Protein AF-A0A8D8J3G7-F1 (afdb_monomer)

Nearest PDB structures (foldseek):
  7pnw-assembly1_O  TM=9.314E-01  e=6.877E-12  Mus musculus
  8any-assembly1_AO  TM=9.346E-01  e=1.946E-11  Homo sapiens
  6rw5-assembly1_O  TM=9.326E-01  e=5.506E-11  Homo sapiens
  8oir-assembly1_AO  TM=9.350E-01  e=1.028E-10  Homo sapiens
  8qrn-assembly1_O  TM=9.326E-01  e=1.670E-10  Homo sapiens

Radius of gyration: 31.91 Å; Cα contacts (8 Å, |Δi|>4): 119; chains: 1; bounding box: 73×106×54 Å

Secondary structure (DSSP, 8-state):
------SS-SSSS-SS--------------------------------------PPP---TTB--S---HHHHHHHHTSHHHHHHHTTS-TTTT-----SSSS--SS--S-SEETTEE--SS--HHHH-TT----TT-HHHHHTTB-TTT-PBPPHHHH------

Mean predicted aligned error: 16.51 Å

Structure (mmCIF, N/CA/C/O backbone):
data_AF-A0A8D8J3G7-F1
#
_entry.id   AF-A0A8D8J3G7-F1
#
loop_
_atom_site.group_PDB
_atom_site.id
_atom_site.type_symbol
_atom_site.label_atom_id
_atom_site.label_alt_id
_atom_site.label_comp_id
_atom_site.label_asym_id
_atom_site.label_entity_id
_atom_site.label_seq_id
_atom_site.pdbx_PDB_ins_code
_atom_site.Cartn_x
_atom_site.Cartn_y
_atom_site.Cartn_z
_atom_site.occupancy
_atom_site.B_iso_or_equiv
_atom_site.auth_seq_id
_atom_site.auth_comp_id
_atom_site.auth_asym_id
_atom_site.auth_atom_id
_atom_site.pdbx_PDB_model_num
ATOM 1 N N . MET A 1 1 ? 50.711 63.437 8.492 1.00 39.72 1 MET A N 1
ATOM 2 C CA . MET A 1 1 ? 51.822 63.241 7.542 1.00 39.72 1 MET A CA 1
ATOM 3 C C . MET A 1 1 ? 52.610 62.029 7.983 1.00 39.72 1 MET A C 1
ATOM 5 O O . MET A 1 1 ? 53.155 62.091 9.068 1.00 39.72 1 MET A O 1
ATOM 9 N N . SER A 1 2 ? 52.557 60.967 7.169 1.00 50.09 2 SER A N 1
ATOM 10 C CA . SER A 1 2 ? 53.565 59.913 6.968 1.00 50.09 2 SER A CA 1
ATOM 11 C C . SER A 1 2 ? 54.312 59.406 8.218 1.00 50.09 2 SER A C 1
ATOM 13 O O . SER A 1 2 ? 55.015 60.148 8.884 1.00 50.09 2 SER A O 1
ATOM 15 N N . LEU A 1 3 ? 54.269 58.123 8.556 1.00 44.69 3 LEU A N 1
ATOM 16 C CA . LEU A 1 3 ? 55.027 57.063 7.885 1.00 44.69 3 LEU A CA 1
ATOM 17 C C . LEU A 1 3 ? 54.682 55.739 8.597 1.00 44.69 3 LEU A C 1
ATOM 19 O O . LEU A 1 3 ? 54.295 55.761 9.759 1.00 44.69 3 LEU A O 1
ATOM 23 N N . LEU A 1 4 ? 54.935 54.607 7.934 1.00 46.50 4 LEU A N 1
ATOM 24 C CA . LEU A 1 4 ? 54.942 53.236 8.485 1.00 46.50 4 LEU A CA 1
ATOM 25 C C . LEU A 1 4 ? 53.636 52.438 8.323 1.00 46.50 4 LEU A C 1
ATOM 27 O O . LEU A 1 4 ? 53.042 51.911 9.260 1.00 46.50 4 LEU A O 1
ATOM 31 N N . ARG A 1 5 ? 53.292 52.220 7.047 1.00 53.41 5 ARG A N 1
ATOM 32 C CA . ARG A 1 5 ? 52.858 50.900 6.558 1.00 53.41 5 ARG A CA 1
ATOM 33 C C . ARG A 1 5 ? 53.890 49.847 6.991 1.00 53.41 5 ARG A C 1
ATOM 35 O O . ARG A 1 5 ? 54.872 49.650 6.284 1.00 53.41 5 ARG A O 1
ATOM 42 N N . ALA A 1 6 ? 53.710 49.224 8.149 1.00 52.12 6 ALA A N 1
ATOM 43 C CA . ALA A 1 6 ? 54.628 48.183 8.616 1.00 52.12 6 ALA A CA 1
ATOM 44 C C . ALA A 1 6 ? 53.984 47.233 9.637 1.00 52.12 6 ALA A C 1
ATOM 46 O O . ALA A 1 6 ? 54.618 46.881 10.617 1.00 52.12 6 ALA A O 1
ATOM 47 N N . LEU A 1 7 ? 52.729 46.820 9.442 1.00 52.78 7 LEU A N 1
ATOM 48 C CA . LEU A 1 7 ? 52.124 45.725 10.212 1.00 52.78 7 LEU A CA 1
ATOM 49 C C . LEU A 1 7 ? 51.125 44.994 9.314 1.00 52.78 7 LEU A C 1
ATOM 51 O O . LEU A 1 7 ? 49.954 45.355 9.251 1.00 52.78 7 LEU A O 1
ATOM 55 N N . GLY A 1 8 ? 51.592 44.015 8.543 1.00 47.53 8 GLY A N 1
ATOM 56 C CA . GLY A 1 8 ? 50.680 43.259 7.680 1.00 47.53 8 GLY A CA 1
ATOM 57 C C . GLY A 1 8 ? 51.291 42.159 6.820 1.00 47.53 8 GLY A C 1
ATOM 58 O O . GLY A 1 8 ? 50.632 41.713 5.888 1.00 47.53 8 GLY A O 1
ATOM 59 N N . SER A 1 9 ? 52.526 41.725 7.088 1.00 52.94 9 SER A N 1
ATOM 60 C CA . SER A 1 9 ? 53.206 40.686 6.296 1.00 52.94 9 SER A CA 1
ATOM 61 C C . SER A 1 9 ? 53.726 39.502 7.119 1.00 52.94 9 SER A C 1
ATOM 63 O O . SER A 1 9 ? 54.538 38.736 6.616 1.00 52.94 9 SER A O 1
ATOM 65 N N . GLU A 1 10 ? 53.235 39.297 8.345 1.00 50.38 10 GLU A N 1
ATOM 66 C CA . GLU A 1 10 ? 53.615 38.148 9.191 1.00 50.38 10 GLU A CA 1
ATOM 67 C C . GLU A 1 10 ? 52.481 37.132 9.400 1.00 50.38 10 GLU A C 1
ATOM 69 O O . GLU A 1 10 ? 52.323 36.556 10.470 1.00 50.38 10 GLU A O 1
ATOM 74 N N . LEU A 1 11 ? 51.685 36.870 8.360 1.00 50.09 11 LEU A N 1
ATOM 75 C CA . LEU A 1 11 ? 50.699 35.777 8.378 1.00 50.09 11 LEU A CA 1
ATOM 76 C C . LEU A 1 11 ? 50.826 34.793 7.200 1.00 50.09 11 LEU A C 1
ATOM 78 O O . LEU A 1 11 ? 49.955 33.953 7.005 1.00 50.09 11 LEU A O 1
ATOM 82 N N . PHE A 1 12 ? 51.935 34.831 6.448 1.00 47.38 12 PHE A N 1
ATOM 83 C CA . PHE A 1 12 ? 52.162 33.955 5.283 1.00 47.38 12 PHE A CA 1
ATOM 84 C C . PHE A 1 12 ? 53.505 33.195 5.296 1.00 47.38 12 PHE A C 1
ATOM 86 O O . PHE A 1 12 ? 54.054 32.887 4.241 1.00 47.38 12 PHE A O 1
ATOM 93 N N . ALA A 1 13 ? 54.031 32.838 6.475 1.00 44.22 13 ALA A N 1
ATOM 94 C CA . ALA A 1 13 ? 55.290 32.085 6.604 1.00 44.22 13 ALA A CA 1
ATOM 95 C C . ALA A 1 13 ? 55.210 30.846 7.524 1.00 44.22 13 ALA A C 1
ATOM 97 O O . ALA A 1 13 ? 56.209 30.448 8.110 1.00 44.22 13 ALA A O 1
ATOM 98 N N . ALA A 1 14 ? 54.044 30.196 7.623 1.00 47.66 14 ALA A N 1
ATOM 99 C CA . ALA A 1 14 ? 53.882 28.921 8.343 1.00 47.66 14 ALA A CA 1
ATOM 100 C C . ALA A 1 14 ? 53.363 27.772 7.445 1.00 47.66 14 ALA A C 1
ATOM 102 O O . ALA A 1 14 ? 52.741 26.834 7.930 1.00 47.66 14 ALA A O 1
ATOM 103 N N . TYR A 1 15 ? 53.601 27.834 6.124 1.00 50.44 15 TYR A N 1
ATOM 104 C CA . TYR A 1 15 ? 53.099 26.842 5.149 1.00 50.44 15 TYR A CA 1
ATOM 105 C C . TYR A 1 15 ? 54.164 25.867 4.594 1.00 50.44 15 TYR A C 1
ATOM 107 O O . TYR A 1 15 ? 53.898 25.075 3.695 1.00 50.44 15 TYR A O 1
ATOM 115 N N . ARG A 1 16 ? 55.392 25.850 5.114 1.00 50.34 16 ARG A N 1
ATOM 116 C CA . ARG A 1 16 ? 56.390 24.855 4.688 1.00 50.34 16 ARG A CA 1
ATOM 117 C C . ARG A 1 16 ? 57.243 24.420 5.860 1.00 50.34 16 ARG A C 1
ATOM 119 O O . ARG A 1 16 ? 58.226 25.086 6.145 1.00 50.34 16 ARG A O 1
ATOM 126 N N . GLN A 1 17 ? 56.870 23.300 6.477 1.00 46.94 17 GLN A N 1
ATOM 127 C CA . GLN A 1 17 ? 57.752 22.241 6.995 1.00 46.94 17 GLN A CA 1
ATOM 128 C C . GLN A 1 17 ? 56.925 21.282 7.865 1.00 46.94 17 GLN A C 1
ATOM 130 O O . GLN A 1 17 ? 56.231 21.724 8.772 1.00 46.94 17 GLN A O 1
ATOM 135 N N . GLY A 1 18 ? 57.006 19.974 7.589 1.00 41.25 18 GLY A N 1
ATOM 136 C CA . GLY A 1 18 ? 56.506 18.946 8.511 1.00 41.25 18 GLY A CA 1
ATOM 137 C C . GLY A 1 18 ? 55.754 17.766 7.893 1.00 41.25 18 GLY A C 1
ATOM 138 O O . GLY A 1 18 ? 54.726 17.366 8.422 1.00 41.25 18 GLY A O 1
ATOM 139 N N . LEU A 1 19 ? 56.246 17.191 6.792 1.00 52.00 19 LEU A N 1
ATOM 140 C CA . LEU A 1 19 ? 55.927 15.812 6.408 1.00 52.00 19 LEU A CA 1
ATOM 141 C C . LEU A 1 19 ? 56.888 14.878 7.160 1.00 52.00 19 LEU A C 1
ATOM 143 O O . LEU A 1 19 ? 58.015 14.696 6.709 1.00 52.00 19 LEU A O 1
ATOM 147 N N . THR A 1 20 ? 56.453 14.270 8.265 1.00 50.12 20 THR A N 1
ATOM 148 C CA . THR A 1 20 ? 56.998 12.985 8.732 1.00 50.12 20 THR A CA 1
ATOM 149 C C . THR A 1 20 ? 55.874 12.108 9.276 1.00 50.12 20 THR A C 1
ATOM 151 O O . THR A 1 20 ? 54.967 12.546 9.978 1.00 50.12 20 THR A O 1
ATOM 154 N N . SER A 1 21 ? 55.913 10.855 8.835 1.00 49.75 21 SER A N 1
ATOM 155 C CA . SER A 1 21 ? 54.912 9.816 9.031 1.00 49.75 21 SER A CA 1
ATOM 156 C C . SER A 1 21 ? 54.916 9.312 10.476 1.00 49.75 21 SER A C 1
ATOM 158 O O . SER A 1 21 ? 55.958 8.896 10.979 1.00 49.75 21 SER A O 1
ATOM 160 N N . GLY A 1 22 ? 53.754 9.321 11.130 1.00 42.72 22 GLY A N 1
ATOM 161 C CA . GLY A 1 22 ? 53.532 8.698 12.433 1.00 42.72 22 GLY A CA 1
ATOM 162 C C . GLY A 1 22 ? 52.277 7.837 12.382 1.00 42.72 22 GLY A C 1
ATOM 163 O O . GLY A 1 22 ? 51.170 8.327 12.594 1.00 42.72 22 GLY A O 1
ATOM 164 N N . THR A 1 23 ? 52.437 6.553 12.073 1.00 53.00 23 THR A N 1
ATOM 165 C CA . THR A 1 23 ? 51.352 5.567 12.094 1.00 53.00 23 THR A CA 1
ATOM 166 C C . THR A 1 23 ? 50.967 5.267 13.544 1.00 53.00 23 THR A C 1
ATOM 168 O O . THR A 1 23 ? 51.510 4.360 14.169 1.00 53.00 23 THR A O 1
ATOM 171 N N . LEU A 1 24 ? 50.026 6.024 14.108 1.00 52.47 24 LEU A N 1
ATOM 172 C CA . LEU A 1 24 ? 49.398 5.663 15.378 1.00 52.47 24 LEU A CA 1
ATOM 173 C C . LEU A 1 24 ? 48.343 4.582 15.112 1.00 52.47 24 LEU A C 1
ATOM 175 O O . LEU A 1 24 ? 47.218 4.867 14.702 1.00 52.47 24 LEU A O 1
ATOM 179 N N . HIS A 1 25 ? 48.720 3.321 15.336 1.00 46.59 25 HIS A N 1
ATOM 180 C CA . HIS A 1 25 ? 47.777 2.210 15.443 1.00 46.59 25 HIS A CA 1
ATOM 181 C C . HIS A 1 25 ? 46.840 2.470 16.629 1.00 46.59 25 HIS A C 1
ATOM 183 O O . HIS A 1 25 ? 47.196 2.264 17.787 1.00 46.59 25 HIS A O 1
ATOM 189 N N . ARG A 1 26 ? 45.621 2.930 16.341 1.00 53.94 26 ARG A N 1
ATOM 190 C CA . ARG A 1 26 ? 44.541 3.014 17.323 1.00 53.94 26 ARG A CA 1
ATOM 191 C C . ARG A 1 26 ? 43.961 1.612 17.509 1.00 53.94 26 ARG A C 1
ATOM 193 O O . ARG A 1 26 ? 43.070 1.200 16.771 1.00 53.94 26 ARG A O 1
ATOM 200 N N . SER A 1 27 ? 44.504 0.857 18.456 1.00 53.72 27 SER A N 1
ATOM 201 C CA . SER A 1 27 ? 43.933 -0.418 18.884 1.00 53.72 27 SER A CA 1
ATOM 202 C C . SER A 1 27 ? 42.656 -0.156 19.688 1.00 53.72 27 SER A C 1
ATOM 204 O O . SER A 1 27 ? 42.672 0.473 20.743 1.00 53.72 27 SER A O 1
ATOM 206 N N . PHE A 1 28 ? 41.521 -0.627 19.178 1.00 49.66 28 PHE A N 1
ATOM 207 C CA . PHE A 1 28 ? 40.292 -0.722 19.958 1.00 49.66 28 PHE A CA 1
ATOM 208 C C . PHE A 1 28 ? 40.346 -2.028 20.754 1.00 49.66 28 PHE A C 1
ATOM 210 O O . PHE A 1 28 ? 40.231 -3.111 20.183 1.00 49.66 28 PHE A O 1
ATOM 217 N N . ALA A 1 29 ? 40.556 -1.939 22.067 1.00 50.78 29 ALA A N 1
ATOM 218 C CA . ALA A 1 29 ? 40.424 -3.084 22.957 1.00 50.78 29 ALA A CA 1
ATOM 219 C C . ALA A 1 29 ? 38.930 -3.377 23.172 1.00 50.78 29 ALA A C 1
ATOM 221 O O . ALA A 1 29 ? 38.233 -2.624 23.850 1.00 50.78 29 ALA A O 1
ATOM 222 N N . VAL A 1 30 ? 38.424 -4.461 22.580 1.00 51.88 30 VAL A N 1
ATOM 223 C CA . VAL A 1 30 ? 37.115 -5.020 22.942 1.00 51.88 30 VAL A CA 1
ATOM 224 C C . VAL A 1 30 ? 37.316 -5.842 24.211 1.00 51.88 30 VAL A C 1
ATOM 226 O O . VAL A 1 30 ? 37.876 -6.935 24.171 1.00 51.88 30 VAL A O 1
ATOM 229 N N . SER A 1 31 ? 36.891 -5.297 25.351 1.00 54.19 31 SER A N 1
ATOM 230 C CA . SER A 1 31 ? 36.831 -6.043 26.607 1.00 54.19 31 SER A CA 1
ATOM 231 C C . SER A 1 31 ? 35.657 -7.021 26.543 1.00 54.19 31 SER A C 1
ATOM 233 O O . SER A 1 31 ? 34.496 -6.632 26.656 1.00 54.19 31 SER A O 1
ATOM 235 N N . SER A 1 32 ? 35.957 -8.298 26.312 1.00 50.31 32 SER A N 1
ATOM 236 C CA . SER A 1 32 ? 34.997 -9.389 26.467 1.00 50.31 32 SER A CA 1
ATOM 237 C C . SER A 1 32 ? 34.897 -9.738 27.952 1.00 50.31 32 SER A C 1
ATOM 239 O O . SER A 1 32 ? 35.586 -10.647 28.416 1.00 50.31 32 SER A O 1
ATOM 241 N N . LEU A 1 33 ? 34.030 -9.052 28.702 1.00 45.66 33 LEU A N 1
ATOM 242 C CA . LEU A 1 33 ? 33.580 -9.577 29.992 1.00 45.66 33 LEU A CA 1
ATOM 243 C C . LEU A 1 33 ? 32.740 -10.834 29.735 1.00 45.66 33 LEU A C 1
ATOM 245 O O . LEU A 1 33 ? 31.575 -10.763 29.351 1.00 45.66 33 LEU A O 1
ATOM 249 N N . ARG A 1 34 ? 33.359 -12.001 29.931 1.00 46.66 34 ARG A N 1
ATOM 250 C CA . ARG A 1 34 ? 32.648 -13.267 30.118 1.00 46.66 34 ARG A CA 1
ATOM 251 C C . ARG A 1 34 ? 32.069 -13.253 31.531 1.00 46.66 34 ARG A C 1
ATOM 253 O O . ARG A 1 34 ? 32.823 -13.296 32.496 1.00 46.66 34 ARG A O 1
ATOM 260 N N . ALA A 1 35 ? 30.748 -13.160 31.639 1.00 38.50 35 ALA A N 1
ATOM 261 C CA . ALA A 1 35 ? 30.042 -13.413 32.886 1.00 38.50 35 ALA A CA 1
ATOM 262 C C . ALA A 1 35 ? 30.097 -14.922 33.171 1.00 38.50 35 ALA A C 1
ATOM 264 O O . ALA A 1 35 ? 29.520 -15.720 32.433 1.00 38.50 35 ALA A O 1
ATOM 265 N N . SER A 1 36 ? 30.844 -15.300 34.204 1.00 38.09 36 SER A N 1
ATOM 266 C CA . SER A 1 36 ? 30.864 -16.652 34.753 1.00 38.09 36 SER A CA 1
ATOM 267 C C . SER A 1 36 ? 29.618 -16.831 35.615 1.00 38.09 36 SER A C 1
ATOM 269 O O . SER A 1 36 ? 29.515 -16.211 36.669 1.00 38.09 36 SER A O 1
ATOM 271 N N . THR A 1 37 ? 28.665 -17.648 35.173 1.00 40.09 37 THR A N 1
ATOM 272 C CA . THR A 1 37 ? 27.684 -18.248 36.078 1.00 40.09 37 THR A CA 1
ATOM 273 C C . THR A 1 37 ? 28.224 -19.600 36.521 1.00 40.09 37 THR A C 1
ATOM 275 O O . THR A 1 37 ? 28.581 -20.454 35.706 1.00 40.09 37 THR A O 1
ATOM 278 N N . GLU A 1 38 ? 28.360 -19.738 37.833 1.00 36.78 38 GLU A N 1
ATOM 279 C CA . GLU A 1 38 ? 28.820 -20.929 38.532 1.00 36.78 38 GLU A CA 1
ATOM 280 C C . GLU A 1 38 ? 27.869 -22.096 38.228 1.00 36.78 38 GLU A C 1
ATOM 282 O O . GLU A 1 38 ? 26.647 -21.965 38.297 1.00 36.78 38 GLU A O 1
ATOM 287 N N . LYS A 1 39 ? 28.443 -23.230 37.816 1.00 31.66 39 LYS A N 1
ATOM 288 C CA . LYS A 1 39 ? 27.739 -24.502 37.659 1.00 31.66 39 LYS A CA 1
ATOM 289 C C . LYS A 1 39 ? 27.931 -25.293 38.947 1.00 31.66 39 LYS A C 1
ATOM 291 O O . LYS A 1 39 ? 29.012 -25.838 39.155 1.00 31.66 39 LYS A O 1
ATOM 296 N N . GLU A 1 40 ? 26.895 -25.374 39.772 1.00 33.81 40 GLU A N 1
ATOM 297 C CA . GLU A 1 40 ? 26.768 -26.453 40.751 1.00 33.81 40 GLU A CA 1
ATOM 298 C C . GLU A 1 40 ? 26.169 -27.685 40.065 1.00 33.81 40 GLU A C 1
ATOM 300 O O . GLU A 1 40 ? 25.227 -27.592 39.273 1.00 33.81 40 GLU A O 1
ATOM 305 N N . ALA A 1 41 ? 26.797 -28.828 40.323 1.00 31.38 41 ALA A N 1
ATO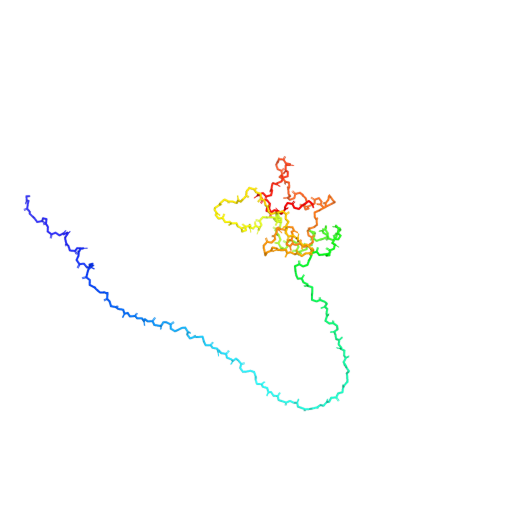M 306 C CA . ALA A 1 41 ? 26.463 -30.132 39.780 1.00 31.38 41 ALA A CA 1
ATOM 307 C C . ALA A 1 41 ? 25.455 -30.849 40.686 1.00 31.38 41 ALA A C 1
ATOM 309 O O . ALA A 1 41 ? 25.648 -30.895 41.899 1.00 31.38 41 ALA A O 1
ATOM 310 N N . VAL A 1 42 ? 24.433 -31.457 40.081 1.00 33.09 42 VAL A N 1
ATOM 311 C CA . VAL A 1 42 ? 23.654 -32.551 40.675 1.00 33.09 42 VAL A CA 1
ATOM 312 C C . VAL A 1 42 ? 23.421 -33.601 39.577 1.00 33.09 42 VAL A C 1
ATOM 314 O O . VAL A 1 42 ? 22.674 -33.361 38.630 1.00 33.09 42 VAL A O 1
ATOM 317 N N . GLU A 1 43 ? 24.134 -34.720 39.691 1.00 35.59 43 GLU A N 1
ATOM 318 C CA . GLU A 1 43 ? 23.862 -36.053 39.109 1.00 35.59 43 GLU A CA 1
ATOM 319 C C . GLU A 1 43 ? 22.873 -36.766 40.066 1.00 35.59 43 GLU A C 1
ATOM 321 O O . GLU A 1 43 ? 22.891 -36.452 41.255 1.00 35.59 43 GLU A O 1
ATOM 326 N N . GLU A 1 44 ? 21.948 -37.676 39.747 1.00 36.50 44 GLU A N 1
ATOM 327 C CA . GLU A 1 44 ? 21.592 -38.609 38.654 1.00 36.50 44 GLU A CA 1
ATOM 328 C C . GLU A 1 44 ? 20.120 -39.049 38.989 1.00 36.50 44 GLU A C 1
ATO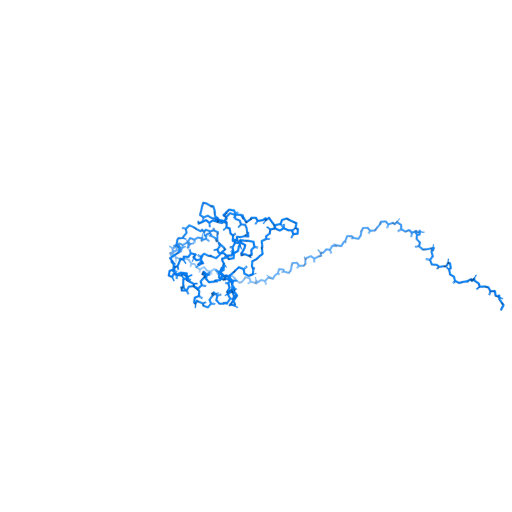M 330 O O . GLU A 1 44 ? 19.697 -38.894 40.135 1.00 36.50 44 GLU A O 1
ATOM 335 N N . ASP A 1 45 ? 19.183 -39.466 38.125 1.00 34.34 45 ASP A N 1
ATOM 336 C CA . ASP A 1 45 ? 19.157 -40.630 37.222 1.00 34.34 45 ASP A CA 1
ATOM 337 C C . ASP A 1 45 ? 17.816 -40.669 36.410 1.00 34.34 45 ASP A C 1
ATOM 339 O O . ASP A 1 45 ? 16.880 -39.923 36.725 1.00 34.34 45 ASP A O 1
ATOM 343 N N . PRO A 1 46 ? 17.682 -41.525 35.368 1.00 49.62 46 PRO A N 1
ATOM 344 C CA . PRO A 1 46 ? 16.781 -41.341 34.225 1.00 49.62 46 PRO A CA 1
ATOM 345 C C . PRO A 1 46 ? 15.566 -42.288 34.182 1.00 49.62 46 PRO A C 1
ATOM 347 O O . PRO A 1 46 ? 15.649 -43.441 34.588 1.00 49.62 46 PRO A O 1
ATOM 350 N N . ALA A 1 47 ? 14.469 -41.854 33.548 1.00 29.45 47 ALA A N 1
ATOM 351 C CA . ALA A 1 47 ? 13.544 -42.723 32.806 1.00 29.45 47 ALA A CA 1
ATOM 352 C C . ALA A 1 47 ? 12.530 -41.886 32.002 1.00 29.45 47 ALA A C 1
ATOM 354 O O . ALA A 1 47 ? 11.876 -41.029 32.578 1.00 29.45 47 ALA A O 1
ATOM 355 N N . ALA A 1 48 ? 12.439 -42.183 30.695 1.00 32.66 48 ALA A N 1
ATOM 356 C CA . ALA A 1 48 ? 11.237 -42.233 29.841 1.00 32.66 48 ALA A CA 1
ATOM 357 C C . ALA A 1 48 ? 10.215 -41.063 29.955 1.00 32.66 48 ALA A C 1
ATOM 359 O O . ALA A 1 48 ? 9.660 -40.796 31.004 1.00 32.66 48 ALA A O 1
ATOM 360 N N . GLU A 1 49 ? 9.829 -40.327 28.914 1.00 32.38 49 GLU A N 1
ATOM 361 C CA . GLU A 1 49 ? 9.458 -40.739 27.563 1.00 32.38 49 GLU A CA 1
ATOM 362 C C . GLU A 1 49 ? 9.591 -39.538 26.613 1.00 32.38 49 GLU A C 1
ATOM 364 O O . GLU A 1 49 ? 9.370 -38.382 26.979 1.00 32.38 49 GLU A O 1
ATOM 369 N N . GLY A 1 50 ? 9.990 -39.817 25.374 1.00 44.75 50 GLY A N 1
ATOM 370 C CA . GLY A 1 50 ? 10.130 -38.813 24.332 1.00 44.75 50 GLY A CA 1
ATOM 371 C C . GLY A 1 50 ? 8.779 -38.310 23.842 1.00 44.75 50 GLY A C 1
ATOM 372 O O . GLY A 1 50 ? 8.167 -38.926 22.978 1.00 44.75 50 GLY A O 1
ATOM 373 N N . GLU A 1 51 ? 8.380 -37.123 24.284 1.00 38.09 51 GLU A N 1
ATOM 374 C CA . GLU A 1 51 ? 7.499 -36.274 23.491 1.00 38.09 51 GLU A CA 1
ATOM 375 C C . GLU A 1 51 ? 8.365 -35.401 22.587 1.00 38.09 51 GLU A C 1
ATOM 377 O O . GLU A 1 51 ? 8.833 -34.318 22.950 1.00 38.09 51 GLU A O 1
ATOM 382 N N . ALA A 1 52 ? 8.582 -35.891 21.366 1.00 42.56 52 ALA A N 1
ATOM 383 C CA . ALA A 1 52 ? 8.962 -35.044 20.254 1.00 42.56 52 ALA A CA 1
ATOM 384 C C . ALA A 1 52 ? 7.839 -34.019 20.057 1.00 42.56 52 ALA A C 1
ATOM 386 O O . ALA A 1 52 ? 6.887 -34.255 19.315 1.00 42.56 52 ALA A O 1
ATOM 387 N N . LYS A 1 53 ? 7.940 -32.874 20.745 1.00 40.09 53 LYS A N 1
ATOM 388 C CA . LYS A 1 53 ? 7.189 -31.669 20.401 1.00 40.09 53 LYS A CA 1
ATOM 389 C C . LYS A 1 53 ? 7.505 -31.391 18.942 1.00 40.09 53 LYS A C 1
ATOM 391 O O . LYS A 1 53 ? 8.589 -30.906 18.620 1.00 40.09 53 LYS A O 1
ATOM 396 N N . SER A 1 54 ? 6.578 -31.771 18.068 1.00 40.09 54 SER A N 1
ATOM 397 C CA . SER A 1 54 ? 6.599 -31.447 16.654 1.00 40.09 54 SER A CA 1
ATOM 398 C C . SER A 1 54 ? 6.869 -29.955 16.555 1.00 40.09 54 SER A C 1
ATOM 400 O O . SER A 1 54 ? 6.034 -29.148 16.973 1.00 40.09 54 SER A O 1
ATOM 402 N N . ALA A 1 55 ? 8.068 -29.599 16.095 1.00 48.12 55 ALA A N 1
ATOM 403 C CA . ALA A 1 55 ? 8.423 -28.220 15.842 1.00 48.12 55 ALA A CA 1
ATOM 404 C C . ALA A 1 55 ? 7.326 -27.651 14.944 1.00 48.12 55 ALA A C 1
ATOM 406 O O . ALA A 1 55 ? 7.106 -28.162 13.842 1.00 48.12 55 ALA A O 1
ATOM 407 N N . ALA A 1 56 ? 6.589 -26.657 15.448 1.00 56.28 56 ALA A N 1
ATOM 408 C CA . ALA A 1 56 ? 5.654 -25.910 14.626 1.00 56.28 56 ALA A CA 1
ATOM 409 C C . ALA A 1 56 ? 6.396 -25.520 13.336 1.00 56.28 56 ALA A C 1
ATOM 411 O O . ALA A 1 56 ? 7.568 -25.130 13.427 1.00 56.28 56 ALA A O 1
ATOM 412 N N . PRO A 1 57 ? 5.789 -25.697 12.149 1.00 60.66 57 PRO A N 1
ATOM 413 C CA . PRO A 1 57 ? 6.462 -25.376 10.903 1.00 60.66 57 PRO A CA 1
ATOM 414 C C . PRO A 1 57 ? 7.018 -23.955 10.998 1.00 60.66 57 PRO A C 1
ATOM 416 O O . PRO A 1 57 ? 6.311 -23.023 11.378 1.00 60.66 57 PRO A O 1
ATOM 419 N N . VAL A 1 58 ? 8.320 -23.815 10.740 1.00 62.75 58 VAL A N 1
ATOM 420 C CA . VAL A 1 58 ? 8.985 -22.513 10.730 1.00 62.75 58 VAL A CA 1
ATOM 421 C C . VAL A 1 58 ? 8.398 -21.744 9.556 1.00 62.75 58 VAL A C 1
ATOM 423 O O . VAL A 1 58 ? 8.751 -21.986 8.403 1.00 62.75 58 VAL A O 1
ATOM 426 N N . ASP A 1 59 ? 7.445 -20.868 9.850 1.00 76.75 59 ASP A N 1
ATOM 427 C CA . ASP A 1 59 ? 6.789 -20.048 8.846 1.00 76.75 59 ASP A CA 1
ATOM 428 C C . ASP A 1 59 ? 7.810 -19.083 8.240 1.00 76.75 59 ASP A C 1
ATOM 430 O O . ASP A 1 59 ? 8.300 -18.160 8.894 1.00 76.75 59 ASP A O 1
ATOM 434 N N . ASP A 1 60 ? 8.148 -19.309 6.970 1.00 86.94 60 ASP A N 1
ATOM 435 C CA . ASP A 1 60 ? 8.993 -18.411 6.189 1.00 86.94 60 ASP A CA 1
ATOM 436 C C . ASP A 1 60 ? 8.379 -16.993 6.226 1.00 86.94 60 ASP A C 1
ATOM 438 O O . ASP A 1 60 ? 7.322 -16.772 5.630 1.00 86.94 60 ASP A O 1
ATOM 442 N N . PRO A 1 61 ? 9.046 -15.968 6.795 1.00 87.62 61 PRO A N 1
ATOM 443 C CA . PRO A 1 61 ? 8.453 -14.630 6.946 1.00 87.62 61 PRO A CA 1
ATOM 444 C C . PRO A 1 61 ? 8.212 -13.913 5.605 1.00 87.62 61 PRO A C 1
ATOM 446 O O . PRO A 1 61 ? 7.627 -12.834 5.544 1.00 87.62 61 PRO A O 1
ATOM 449 N N . LYS A 1 62 ? 8.722 -14.480 4.506 1.00 90.50 62 LYS A N 1
ATOM 450 C CA . LYS A 1 62 ? 8.573 -13.968 3.138 1.00 90.50 62 LYS A CA 1
ATOM 451 C C . LYS A 1 62 ? 7.513 -14.711 2.335 1.00 90.50 62 LYS A C 1
ATOM 453 O O . LYS A 1 62 ? 7.340 -14.389 1.154 1.00 90.50 62 LYS A O 1
ATOM 458 N N . ASP A 1 63 ? 6.871 -15.712 2.923 1.00 92.50 63 ASP A N 1
ATOM 459 C CA . ASP A 1 63 ? 5.853 -16.494 2.250 1.00 92.50 63 ASP A CA 1
ATOM 460 C C . ASP A 1 63 ? 4.559 -15.686 2.083 1.00 92.50 63 ASP A C 1
ATOM 462 O O . ASP A 1 63 ? 4.119 -14.940 2.956 1.00 92.50 63 ASP A O 1
ATOM 466 N N . ARG A 1 64 ? 3.988 -15.765 0.888 1.00 92.25 64 ARG A N 1
ATOM 467 C CA . ARG A 1 64 ? 2.778 -15.064 0.439 1.00 92.25 64 ARG A CA 1
ATOM 468 C C . ARG A 1 64 ? 1.885 -16.018 -0.363 1.00 92.25 64 ARG A C 1
ATOM 470 O O . ARG A 1 64 ? 1.118 -15.574 -1.213 1.00 92.25 64 ARG A O 1
ATOM 477 N N . THR A 1 65 ? 2.031 -17.326 -0.143 1.00 91.81 65 THR A N 1
ATOM 478 C CA . THR A 1 65 ? 1.177 -18.371 -0.728 1.00 91.81 65 THR A CA 1
ATOM 479 C C . THR A 1 65 ? -0.173 -18.496 -0.020 1.00 91.81 65 THR A C 1
ATOM 481 O O . THR A 1 65 ? -1.146 -18.923 -0.638 1.00 91.81 65 THR A O 1
ATOM 484 N N . ARG A 1 66 ? -0.253 -18.087 1.252 1.00 90.69 66 ARG A N 1
ATOM 485 C CA . ARG A 1 66 ? -1.479 -18.109 2.058 1.00 90.69 66 ARG A CA 1
ATOM 486 C C . ARG A 1 66 ? -2.500 -17.116 1.514 1.00 90.69 66 ARG A C 1
ATOM 488 O O . ARG A 1 66 ? -2.215 -15.925 1.390 1.00 90.69 66 ARG A O 1
ATOM 495 N N . VAL A 1 67 ? -3.696 -17.611 1.215 1.00 91.31 67 VAL A N 1
ATOM 496 C CA . VAL A 1 67 ? -4.825 -16.772 0.810 1.00 91.31 67 VAL A CA 1
ATOM 497 C C . VAL A 1 67 ? -5.549 -16.319 2.071 1.00 91.31 67 VAL A C 1
ATOM 499 O O . VAL A 1 67 ? -6.138 -17.133 2.778 1.00 91.31 67 VAL A O 1
ATOM 502 N N . ILE A 1 68 ? -5.477 -15.023 2.363 1.00 93.88 68 ILE A N 1
ATOM 503 C CA . ILE A 1 68 ? -6.155 -14.418 3.511 1.00 93.88 68 ILE A CA 1
ATOM 504 C C . ILE A 1 68 ? -7.547 -13.968 3.057 1.00 93.88 68 ILE A C 1
ATOM 506 O O . ILE A 1 68 ? -7.647 -13.245 2.062 1.00 93.88 68 ILE A O 1
ATOM 510 N N . PRO A 1 69 ? -8.624 -14.383 3.746 1.00 96.31 69 PRO A N 1
ATOM 511 C CA . PRO A 1 69 ? -9.968 -13.965 3.383 1.00 96.31 69 PRO A CA 1
ATOM 512 C C . PRO A 1 69 ? -10.175 -12.480 3.694 1.00 96.31 69 PRO A C 1
ATOM 514 O O . PRO A 1 69 ? -9.601 -11.923 4.634 1.00 96.31 69 PRO A O 1
ATOM 517 N N . VAL A 1 70 ? -11.044 -11.844 2.913 1.00 95.69 70 VAL A N 1
ATOM 518 C CA . VAL A 1 70 ? -11.310 -10.400 2.993 1.00 95.69 70 VAL A CA 1
ATOM 519 C C . VAL A 1 70 ? -11.853 -10.000 4.364 1.00 95.69 70 VAL A C 1
ATOM 521 O O . VAL A 1 70 ? -11.457 -8.974 4.910 1.00 95.69 70 VAL A O 1
ATOM 524 N N . GLU A 1 71 ? -12.688 -10.844 4.971 1.00 96.88 71 GLU A N 1
ATOM 525 C CA . GLU A 1 71 ? -13.220 -10.616 6.317 1.00 96.88 71 GLU A CA 1
ATOM 526 C C . GLU A 1 71 ? -12.117 -10.450 7.365 1.00 96.88 71 GLU A C 1
ATOM 528 O O . GLU A 1 71 ? -12.209 -9.580 8.228 1.00 96.88 71 GLU A O 1
ATOM 533 N N . THR A 1 72 ? -11.049 -11.247 7.276 1.00 97.25 72 THR A N 1
ATOM 534 C CA . THR A 1 72 ? -9.903 -11.132 8.185 1.00 97.25 72 THR A CA 1
ATOM 535 C C . THR A 1 72 ? -9.180 -9.808 7.980 1.00 97.25 72 THR A C 1
ATOM 537 O O . THR A 1 72 ? -8.781 -9.183 8.956 1.00 97.25 72 THR A O 1
ATOM 540 N N . SER A 1 73 ? -9.064 -9.341 6.734 1.00 96.75 73 SER A N 1
ATOM 541 C CA . SER A 1 73 ? -8.487 -8.027 6.434 1.00 96.75 73 SER A CA 1
ATOM 542 C C . SER A 1 73 ? -9.309 -6.890 7.046 1.00 96.75 73 SER A C 1
ATOM 544 O O . SER A 1 73 ? -8.749 -5.985 7.658 1.00 96.75 73 SER A O 1
ATOM 546 N N . ILE A 1 74 ? -10.639 -6.963 6.950 1.00 97.69 74 ILE A N 1
ATOM 547 C CA . ILE A 1 74 ? -11.540 -5.970 7.552 1.00 97.69 74 ILE A CA 1
ATOM 548 C C . ILE A 1 74 ? -11.407 -5.981 9.082 1.00 97.69 74 ILE A C 1
ATOM 550 O O . ILE A 1 74 ? -11.231 -4.931 9.695 1.00 97.69 74 ILE A O 1
ATOM 554 N N . ARG A 1 75 ? -11.405 -7.166 9.709 1.00 98.06 75 ARG A N 1
ATOM 555 C CA . ARG A 1 75 ? -11.183 -7.298 11.162 1.00 98.06 75 ARG A CA 1
ATOM 556 C C . ARG A 1 75 ? -9.810 -6.770 11.582 1.00 98.06 75 ARG A C 1
ATOM 558 O O . ARG A 1 75 ? -9.690 -6.178 12.649 1.00 98.06 75 ARG A O 1
ATOM 565 N N . TYR A 1 76 ? -8.789 -6.958 10.747 1.00 97.81 76 TYR A N 1
ATOM 566 C CA . TYR A 1 76 ? -7.447 -6.448 11.002 1.00 97.81 76 TYR A CA 1
ATOM 567 C C . TYR A 1 76 ? -7.407 -4.917 11.017 1.00 97.81 76 TYR A C 1
ATOM 569 O O . TYR A 1 76 ? -6.808 -4.354 11.927 1.00 97.81 76 TYR A O 1
ATOM 577 N N . LEU A 1 77 ? -8.091 -4.231 10.097 1.00 97.00 77 LEU A N 1
ATOM 578 C CA . LEU A 1 77 ? -8.159 -2.761 10.112 1.00 97.00 77 LEU A CA 1
ATOM 579 C C . LEU A 1 77 ? -8.804 -2.205 11.386 1.00 97.00 77 LEU A C 1
ATOM 581 O O . LEU A 1 77 ? -8.372 -1.169 11.883 1.00 97.00 77 LEU A O 1
ATOM 585 N N . ALA A 1 78 ? -9.794 -2.913 11.932 1.00 96.88 78 ALA A N 1
ATOM 586 C CA . ALA A 1 78 ? -10.443 -2.560 13.193 1.00 96.88 78 ALA A CA 1
ATOM 587 C C . ALA A 1 78 ? -9.620 -2.944 14.441 1.00 96.88 78 ALA A C 1
ATOM 58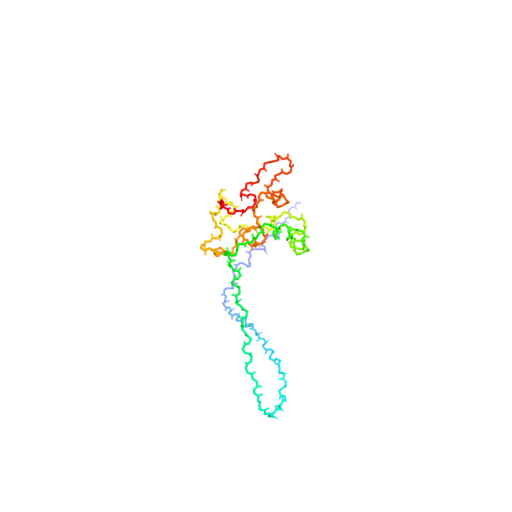9 O O . ALA A 1 78 ? -10.003 -2.608 15.560 1.00 96.88 78 ALA A O 1
ATOM 590 N N . SER A 1 79 ? -8.515 -3.675 14.276 1.00 97.75 79 SER A N 1
ATOM 591 C CA . SER A 1 79 ? -7.718 -4.186 15.392 1.00 97.75 79 SER A CA 1
ATOM 592 C C . SER A 1 79 ? -6.774 -3.137 15.983 1.00 97.75 79 SER A C 1
ATOM 594 O O . SER A 1 79 ? -6.280 -2.236 15.299 1.00 97.75 79 SER A O 1
ATOM 596 N N . GLU A 1 80 ? -6.425 -3.316 17.259 1.00 97.88 80 GLU A N 1
ATOM 597 C CA . GLU A 1 80 ? -5.427 -2.482 17.938 1.00 97.88 80 GLU A CA 1
ATOM 598 C C . GLU A 1 80 ? -4.041 -2.584 17.290 1.00 97.88 80 GLU A C 1
ATOM 600 O O . GLU A 1 80 ? -3.312 -1.596 17.229 1.00 97.88 80 GLU A O 1
ATOM 605 N N . ALA A 1 81 ? -3.688 -3.753 16.745 1.00 97.12 81 ALA A N 1
ATOM 606 C CA . ALA A 1 81 ? -2.405 -3.972 16.082 1.00 97.12 81 ALA A CA 1
ATOM 607 C C . ALA A 1 81 ? -2.232 -3.065 14.851 1.00 97.12 81 ALA A C 1
ATOM 609 O O . ALA A 1 81 ? -1.161 -2.483 14.646 1.00 97.12 81 ALA A O 1
ATOM 610 N N . TYR A 1 82 ? -3.291 -2.902 14.052 1.00 97.69 82 TYR A N 1
ATOM 611 C CA . TYR A 1 82 ? -3.287 -1.976 12.920 1.00 97.69 82 TYR A CA 1
ATOM 612 C C . TYR A 1 82 ? -3.138 -0.529 13.401 1.00 97.69 82 TYR A C 1
ATOM 614 O O . TYR A 1 82 ? -2.277 0.206 12.909 1.00 97.69 82 TYR A O 1
ATOM 622 N N . GLN A 1 83 ? -3.907 -0.141 14.421 1.00 97.19 83 GLN A N 1
ATOM 623 C CA . GLN A 1 83 ? -3.867 1.213 14.966 1.00 97.19 83 GLN A CA 1
ATOM 624 C C . GLN A 1 83 ? -2.495 1.570 15.554 1.00 97.19 83 GLN A C 1
ATOM 626 O O . GLN A 1 83 ? -2.000 2.672 15.329 1.00 97.19 83 GLN A O 1
ATOM 631 N N . GLN A 1 84 ? -1.840 0.642 16.251 1.00 97.38 84 GLN A N 1
ATOM 632 C CA . GLN A 1 84 ? -0.487 0.837 16.778 1.00 97.38 84 GLN A CA 1
ATOM 633 C C . GLN A 1 84 ? 0.558 0.970 15.660 1.00 97.38 84 GLN A C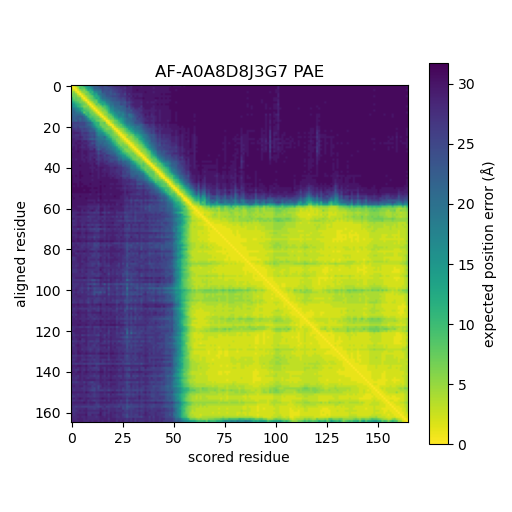 1
ATOM 635 O O . GLN A 1 84 ? 1.483 1.778 15.764 1.00 97.38 84 GLN A O 1
ATOM 640 N N . THR A 1 85 ? 0.400 0.203 14.576 1.00 96.38 85 THR A N 1
ATOM 641 C CA . THR A 1 85 ? 1.353 0.168 13.455 1.00 96.38 85 THR A CA 1
ATOM 642 C C . THR A 1 85 ? 1.269 1.417 12.578 1.00 96.38 85 THR A C 1
ATOM 644 O O . THR A 1 85 ? 2.299 1.970 12.191 1.00 96.38 85 THR A O 1
ATOM 647 N N . TYR A 1 86 ? 0.052 1.853 12.242 1.00 96.81 86 TYR A N 1
ATOM 648 C CA . TYR A 1 86 ? -0.179 2.928 11.271 1.00 96.81 86 TYR A CA 1
ATOM 649 C C . TYR A 1 86 ? -0.612 4.253 11.906 1.00 96.81 86 TYR A C 1
ATOM 651 O O . TYR A 1 86 ? -0.505 5.286 11.256 1.00 96.81 86 TYR A O 1
ATOM 659 N N . GLN A 1 87 ? -1.047 4.259 13.170 1.00 96.25 87 GLN A N 1
ATOM 660 C CA . GLN A 1 87 ? -1.298 5.474 13.962 1.00 96.25 87 GLN A CA 1
ATOM 661 C C . GLN A 1 87 ? -2.296 6.445 13.306 1.00 96.25 87 GLN A C 1
ATOM 663 O O . GLN A 1 87 ? -2.147 7.663 13.376 1.00 96.25 87 GLN A O 1
ATOM 668 N N . GLY A 1 88 ? -3.317 5.905 12.633 1.00 94.38 88 GLY A N 1
ATOM 669 C CA . GLY A 1 88 ? -4.318 6.689 11.901 1.00 94.38 88 GLY A CA 1
ATOM 670 C C . GLY A 1 88 ? -3.827 7.296 10.579 1.00 94.38 88 GLY A C 1
ATOM 671 O O . GLY A 1 88 ? -4.590 7.978 9.895 1.00 94.38 88 GLY A O 1
ATOM 672 N N . GLU A 1 89 ? -2.580 7.050 10.183 1.00 96.69 89 GLU A N 1
ATOM 673 C CA . GLU A 1 89 ? -2.040 7.477 8.897 1.00 96.69 89 GLU A CA 1
ATOM 674 C C . GLU A 1 89 ? -2.334 6.454 7.787 1.00 96.69 89 GLU A C 1
ATOM 676 O O . GLU A 1 89 ? -2.491 5.261 8.061 1.00 96.69 89 GLU A O 1
ATOM 681 N N . PRO A 1 90 ? -2.392 6.874 6.506 1.00 96.69 90 PRO A N 1
ATOM 682 C CA . PRO A 1 90 ? -2.581 5.925 5.420 1.00 96.69 90 PRO A CA 1
ATOM 683 C C . PRO A 1 90 ? -1.369 4.997 5.302 1.00 96.69 90 PRO A C 1
ATOM 685 O O . PRO A 1 90 ? -0.218 5.427 5.420 1.00 96.69 90 PRO A O 1
ATOM 688 N N . VAL A 1 91 ? -1.629 3.731 4.975 1.00 97.31 91 VAL A N 1
ATOM 689 C CA . VAL A 1 91 ? -0.649 2.627 4.972 1.00 97.31 91 VAL A CA 1
ATOM 690 C C . VAL A 1 91 ? 0.653 2.957 4.226 1.00 97.31 91 VAL A C 1
ATOM 692 O O . VAL A 1 91 ? 1.741 2.509 4.595 1.00 97.31 91 VAL A O 1
ATOM 695 N N . TRP A 1 92 ? 0.563 3.737 3.149 1.00 96.25 92 TRP A N 1
ATOM 696 C CA . TRP A 1 92 ? 1.691 4.063 2.279 1.00 96.25 92 TRP A CA 1
ATOM 697 C C . TRP A 1 92 ? 2.539 5.257 2.743 1.00 96.25 92 TRP A C 1
ATOM 699 O O . TRP A 1 92 ? 3.605 5.476 2.171 1.00 96.25 92 TRP A O 1
ATOM 709 N N . LYS A 1 93 ? 2.128 6.014 3.770 1.00 96.50 93 LYS A N 1
ATOM 710 C CA . LYS A 1 93 ? 2.810 7.254 4.187 1.00 96.50 93 LYS A CA 1
ATOM 711 C C . LYS A 1 93 ? 4.226 7.019 4.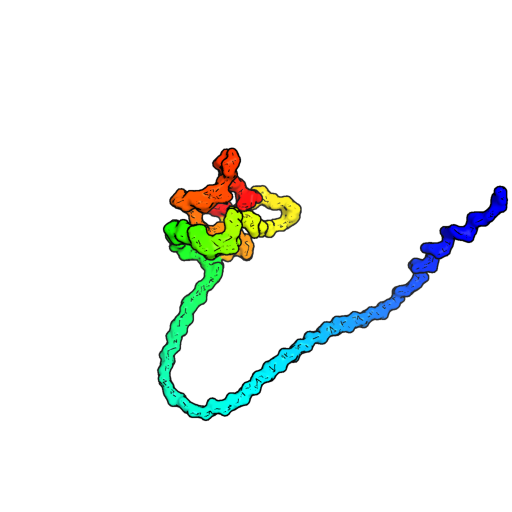708 1.00 96.50 93 LYS A C 1
ATOM 713 O O . LYS A 1 93 ? 5.159 7.700 4.292 1.00 96.50 93 LYS A O 1
ATOM 718 N N . ASN A 1 94 ? 4.402 5.992 5.536 1.00 94.81 94 ASN A N 1
ATOM 719 C CA . ASN A 1 94 ? 5.695 5.651 6.142 1.00 94.81 94 ASN A CA 1
ATOM 720 C C . ASN A 1 94 ? 6.589 4.794 5.232 1.00 94.81 94 ASN A C 1
ATOM 722 O O . ASN A 1 94 ? 7.602 4.243 5.664 1.00 94.81 94 ASN A O 1
ATOM 726 N N . TYR A 1 95 ? 6.230 4.661 3.955 1.00 96.25 95 TYR A N 1
ATOM 727 C CA . TYR A 1 95 ? 6.994 3.885 2.996 1.00 96.25 95 TYR A CA 1
ATOM 728 C C . TYR A 1 95 ? 7.883 4.759 2.122 1.00 96.25 95 TYR A C 1
ATOM 730 O O . TYR A 1 95 ? 7.425 5.659 1.423 1.00 96.25 95 TYR A O 1
ATOM 738 N N . ARG A 1 96 ? 9.172 4.410 2.070 1.00 95.62 96 ARG A N 1
ATOM 739 C CA . ARG A 1 96 ? 10.136 5.021 1.154 1.00 95.62 96 ARG A CA 1
ATOM 740 C C . ARG A 1 96 ? 10.783 3.966 0.272 1.00 95.62 96 ARG A C 1
ATOM 742 O O . ARG A 1 96 ? 11.346 2.978 0.745 1.00 95.62 96 ARG A O 1
ATOM 749 N N . ARG A 1 97 ? 10.734 4.195 -1.042 1.00 95.19 97 ARG A N 1
ATOM 750 C CA . ARG A 1 97 ? 11.326 3.296 -2.034 1.00 95.19 97 ARG A CA 1
ATOM 751 C C . ARG A 1 97 ? 12.792 3.633 -2.297 1.00 95.19 97 ARG A C 1
ATOM 753 O O . ARG A 1 97 ? 13.138 4.757 -2.660 1.00 95.19 97 ARG A O 1
ATOM 760 N N . ASN A 1 98 ? 13.625 2.599 -2.262 1.00 95.25 98 ASN A N 1
ATOM 761 C CA . ASN A 1 98 ? 15.025 2.691 -2.666 1.00 95.25 98 ASN A CA 1
ATOM 762 C C . ASN A 1 98 ? 15.120 2.799 -4.195 1.00 95.25 98 ASN A C 1
ATOM 764 O O . ASN A 1 98 ? 14.563 1.972 -4.925 1.00 95.25 98 ASN A O 1
ATOM 768 N N . HIS A 1 99 ? 15.805 3.833 -4.673 1.00 95.06 99 HIS A N 1
ATOM 769 C CA . HIS A 1 99 ? 16.057 4.107 -6.085 1.00 95.06 99 HIS A CA 1
ATOM 770 C C . HIS A 1 99 ? 17.375 4.877 -6.224 1.00 95.06 99 HIS A C 1
ATOM 772 O O . HIS A 1 99 ? 17.866 5.448 -5.253 1.00 95.06 99 HIS A O 1
ATOM 778 N N . LYS A 1 100 ? 17.972 4.848 -7.418 1.00 96.38 100 LYS A N 1
ATOM 779 C CA . LYS A 1 100 ? 19.237 5.534 -7.695 1.00 96.38 100 LYS A CA 1
ATOM 780 C C . LYS A 1 100 ? 18.971 6.986 -8.094 1.00 96.38 100 LYS A C 1
ATOM 782 O O . LYS A 1 100 ? 18.141 7.225 -8.966 1.00 96.38 100 LYS A O 1
ATOM 787 N N . GLY A 1 101 ? 19.751 7.909 -7.536 1.00 96.12 101 GLY A N 1
ATOM 788 C CA . GLY A 1 101 ? 19.691 9.333 -7.865 1.00 96.12 101 GLY A CA 1
ATOM 789 C C . GLY A 1 101 ? 18.598 10.087 -7.109 1.00 96.12 101 GLY A C 1
ATOM 790 O O . GLY A 1 101 ? 17.941 9.535 -6.231 1.00 96.12 101 GLY A O 1
ATOM 791 N N . LEU A 1 102 ? 18.441 11.368 -7.449 1.00 95.56 102 LEU A N 1
ATOM 792 C CA . LEU A 1 102 ? 17.483 12.266 -6.799 1.00 95.56 102 LEU A CA 1
ATOM 793 C C . LEU A 1 102 ? 16.035 12.010 -7.241 1.00 95.56 102 LEU A C 1
ATOM 795 O O . LEU A 1 102 ? 15.106 12.186 -6.458 1.00 95.56 102 LEU A O 1
ATOM 799 N N . TYR A 1 103 ? 15.850 11.602 -8.499 1.00 95.00 103 TYR A N 1
ATOM 800 C CA . TYR A 1 103 ? 14.533 11.437 -9.100 1.00 95.00 103 TYR A CA 1
ATOM 801 C C . TYR A 1 103 ? 14.154 9.957 -9.213 1.00 95.00 103 TYR A C 1
ATOM 803 O O . TYR A 1 103 ? 14.908 9.173 -9.803 1.00 95.00 103 TYR A O 1
ATOM 811 N N . PRO A 1 104 ? 12.975 9.549 -8.711 1.00 95.00 104 PRO A N 1
ATOM 812 C CA . PRO A 1 104 ? 12.502 8.185 -8.865 1.00 95.00 104 PRO A CA 1
ATOM 813 C C . PRO A 1 104 ? 12.169 7.861 -10.322 1.00 95.00 104 PRO A C 1
ATOM 815 O O . PRO A 1 104 ? 11.721 8.730 -11.074 1.00 95.00 104 PRO A O 1
ATOM 818 N N . PRO A 1 105 ? 12.322 6.587 -10.736 1.00 94.81 105 PRO A N 1
ATOM 819 C CA . PRO A 1 105 ? 11.786 6.135 -12.009 1.00 94.81 105 PRO A CA 1
ATOM 820 C C . PRO A 1 105 ? 10.291 6.453 -12.089 1.00 94.81 105 PRO A C 1
ATOM 822 O O . PRO A 1 105 ? 9.564 6.221 -11.120 1.00 94.81 105 PRO A O 1
ATOM 825 N N . LYS A 1 106 ? 9.826 6.912 -13.259 1.00 92.50 106 LYS A N 1
ATOM 826 C CA . LYS A 1 106 ? 8.412 7.270 -13.492 1.00 92.50 106 LYS A CA 1
ATOM 827 C C . LYS A 1 106 ? 7.447 6.152 -13.088 1.00 92.50 106 LYS A C 1
A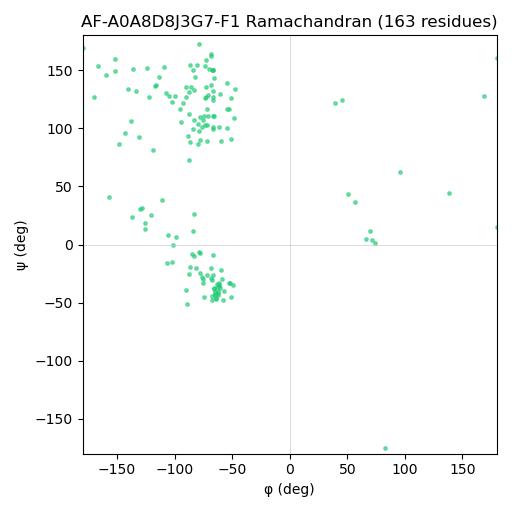TOM 829 O O . LYS A 1 106 ? 6.341 6.412 -12.633 1.00 92.50 106 LYS A O 1
ATOM 834 N N . GLN A 1 107 ? 7.883 4.907 -13.254 1.00 93.62 107 GLN A N 1
ATOM 835 C CA . GLN A 1 107 ? 7.106 3.710 -12.982 1.00 93.62 107 GLN A CA 1
ATOM 836 C C . GLN A 1 107 ? 7.680 2.894 -11.815 1.00 93.62 107 GLN A C 1
ATOM 838 O O . GLN A 1 107 ? 8.896 2.775 -11.609 1.00 93.62 107 GLN A O 1
ATOM 843 N N . THR A 1 108 ? 6.784 2.290 -11.033 1.00 95.31 108 THR A N 1
ATOM 844 C CA . THR A 1 108 ? 7.155 1.343 -9.977 1.00 95.31 108 THR A CA 1
ATOM 845 C C . THR A 1 108 ? 7.468 -0.042 -10.530 1.00 95.31 108 THR A C 1
ATOM 847 O O . THR A 1 108 ? 7.341 -0.304 -11.721 1.00 95.31 108 THR A O 1
ATOM 850 N N . ARG A 1 109 ? 7.967 -0.943 -9.684 1.00 94.69 109 ARG A N 1
ATOM 851 C CA . ARG A 1 109 ? 8.264 -2.320 -10.101 1.00 94.69 109 ARG A CA 1
ATOM 852 C C . ARG A 1 109 ? 6.971 -3.069 -10.455 1.00 94.69 109 ARG A C 1
ATOM 854 O O . ARG A 1 109 ? 5.944 -2.824 -9.828 1.00 94.69 109 ARG A O 1
ATOM 861 N N . LYS A 1 110 ? 7.042 -4.029 -11.386 1.00 95.00 110 LYS A N 1
ATOM 862 C CA . LYS A 1 110 ? 5.874 -4.821 -11.822 1.00 95.00 110 LYS A CA 1
ATOM 863 C C . LYS A 1 110 ? 5.199 -5.578 -10.672 1.00 95.00 110 LYS A C 1
ATOM 865 O O . LYS A 1 110 ? 3.995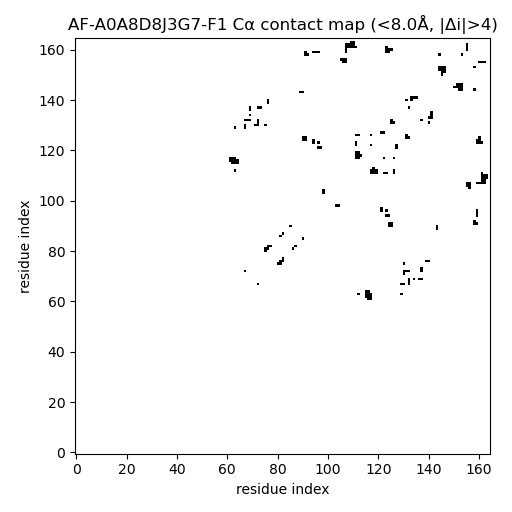 -5.507 -10.524 1.00 95.00 110 LYS A O 1
ATOM 870 N N . THR A 1 111 ? 5.970 -6.271 -9.834 1.00 96.00 111 THR A N 1
ATOM 871 C CA . THR A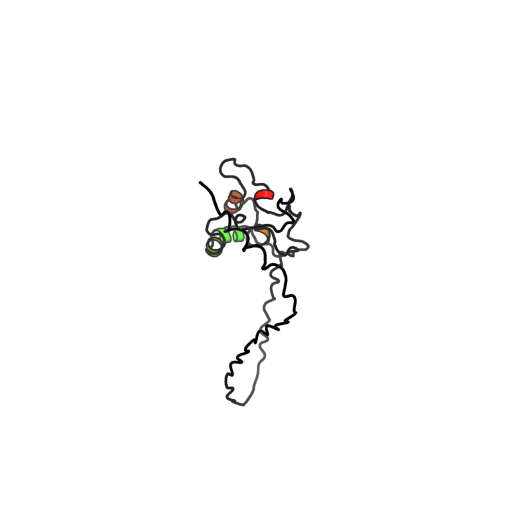 1 111 ? 5.447 -7.012 -8.673 1.00 96.00 111 THR A CA 1
ATOM 872 C C . THR A 1 111 ? 6.499 -7.100 -7.566 1.00 96.00 111 THR A C 1
ATOM 874 O O . THR A 1 111 ? 7.701 -7.117 -7.853 1.00 96.00 111 THR A O 1
ATOM 877 N N . CYS A 1 112 ? 6.049 -7.139 -6.309 1.00 95.56 112 CYS A N 1
ATOM 878 C CA . CYS A 1 112 ? 6.866 -7.470 -5.136 1.00 95.56 112 CYS A CA 1
ATOM 879 C C . CYS A 1 112 ? 6.917 -8.979 -4.844 1.00 95.56 112 CYS A C 1
ATOM 881 O O . CYS A 1 112 ? 7.890 -9.447 -4.251 1.00 95.56 112 CYS A O 1
ATOM 883 N N . VAL A 1 113 ? 5.896 -9.727 -5.272 1.00 94.88 113 VAL A N 1
ATOM 884 C CA . VAL A 1 113 ? 5.740 -11.168 -5.025 1.00 94.88 113 VAL A CA 1
ATOM 885 C C . VAL A 1 113 ? 6.009 -11.934 -6.320 1.00 94.88 113 VAL A C 1
ATOM 887 O O . VAL A 1 113 ? 5.447 -11.605 -7.370 1.00 94.88 113 VAL A O 1
ATOM 890 N N . ARG A 1 114 ? 6.861 -12.960 -6.261 1.00 94.56 114 ARG A N 1
ATOM 891 C CA . ARG A 1 114 ? 7.141 -13.885 -7.369 1.00 94.56 114 ARG A CA 1
ATOM 892 C C . ARG A 1 114 ? 7.106 -15.314 -6.840 1.00 94.56 114 ARG A C 1
ATOM 894 O O . ARG A 1 114 ? 7.733 -15.587 -5.824 1.00 94.56 114 ARG A O 1
ATOM 901 N N . LYS A 1 115 ? 6.401 -16.217 -7.532 1.00 92.69 115 LYS A N 1
ATOM 902 C CA . LYS A 1 115 ? 6.241 -17.628 -7.120 1.00 92.69 115 LYS A CA 1
ATOM 903 C C . LYS A 1 115 ? 5.787 -17.772 -5.653 1.00 92.69 115 LYS A C 1
ATOM 905 O O . LYS A 1 115 ? 6.360 -18.547 -4.901 1.00 92.69 115 LYS A O 1
ATOM 910 N N . GLY A 1 116 ? 4.827 -16.945 -5.233 1.00 91.56 116 GLY A N 1
ATOM 911 C CA . GLY A 1 116 ? 4.298 -16.970 -3.866 1.00 91.56 116 GLY A CA 1
ATOM 912 C C . GLY A 1 116 ? 5.238 -16.445 -2.778 1.00 91.56 116 GLY A C 1
ATOM 913 O O . GLY A 1 116 ? 4.857 -16.477 -1.623 1.00 91.56 116 GLY A O 1
ATOM 914 N N . LYS A 1 117 ? 6.431 -15.923 -3.099 1.00 94.19 117 LYS A N 1
ATOM 915 C CA . LYS A 1 117 ? 7.370 -15.376 -2.104 1.00 94.19 117 LYS A CA 1
ATOM 916 C C . LYS A 1 117 ? 7.753 -13.930 -2.412 1.00 94.19 117 LYS A C 1
ATOM 918 O O . LYS A 1 117 ? 7.760 -13.498 -3.571 1.00 94.19 117 LYS A O 1
ATOM 923 N N . LEU A 1 118 ? 8.091 -13.158 -1.379 1.00 95.06 118 LEU A N 1
ATOM 924 C CA . LEU A 1 118 ? 8.618 -11.802 -1.544 1.00 95.06 118 LEU A CA 1
ATOM 925 C C . LEU A 1 118 ? 9.998 -11.847 -2.204 1.00 95.06 118 LEU A C 1
ATOM 927 O O . LEU A 1 118 ? 10.988 -12.251 -1.597 1.00 95.06 118 LEU A O 1
ATOM 931 N N . SER A 1 119 ? 10.081 -11.377 -3.450 1.00 94.19 119 SER A N 1
ATOM 932 C CA . SER A 1 119 ? 11.348 -11.335 -4.190 1.00 94.19 119 SER A CA 1
ATOM 933 C C . SER A 1 119 ? 12.195 -10.108 -3.853 1.00 94.19 119 SER A C 1
ATOM 935 O O . SER A 1 119 ? 13.324 -9.984 -4.315 1.00 94.19 119 SER A O 1
ATOM 937 N N . THR A 1 120 ? 11.631 -9.142 -3.127 1.00 92.44 120 THR A N 1
ATOM 938 C CA . THR A 1 120 ? 12.258 -7.841 -2.877 1.00 92.44 120 THR A CA 1
ATOM 939 C C . THR A 1 120 ? 12.523 -7.633 -1.396 1.00 92.44 120 THR A C 1
ATOM 941 O O . THR A 1 120 ? 11.620 -7.863 -0.601 1.00 92.44 120 THR A O 1
ATOM 944 N N . GLY A 1 121 ? 13.702 -7.114 -1.038 1.00 93.62 121 GLY A N 1
ATOM 945 C CA . GLY A 1 121 ? 14.036 -6.805 0.361 1.00 93.62 121 GLY A CA 1
ATOM 946 C C . GLY A 1 121 ? 13.217 -5.657 0.965 1.00 93.62 121 GLY A C 1
ATOM 947 O O . GLY A 1 121 ? 12.922 -5.682 2.149 1.00 93.62 121 GLY A O 1
ATOM 948 N N . ASN A 1 122 ? 12.796 -4.686 0.145 1.00 95.62 122 ASN A N 1
ATOM 949 C CA . ASN A 1 122 ? 11.909 -3.590 0.553 1.00 95.62 122 ASN A CA 1
ATOM 950 C C . ASN A 1 122 ? 10.600 -3.643 -0.273 1.00 95.62 122 ASN A C 1
ATOM 952 O O . ASN A 1 122 ? 10.531 -2.995 -1.336 1.00 95.62 122 ASN A O 1
ATOM 956 N N . PRO A 1 123 ? 9.627 -4.501 0.102 1.00 96.00 123 PRO A N 1
ATOM 957 C CA . PRO A 1 123 ? 8.346 -4.652 -0.598 1.00 96.00 123 PRO A CA 1
ATOM 958 C C . PRO A 1 123 ? 7.465 -3.407 -0.454 1.00 96.00 123 PRO A C 1
ATOM 960 O O . PRO A 1 123 ? 7.726 -2.569 0.396 1.00 96.00 123 PRO A O 1
ATOM 963 N N . CYS A 1 124 ? 6.452 -3.247 -1.308 1.00 96.12 124 CYS A N 1
ATOM 964 C CA . CYS A 1 124 ? 5.528 -2.119 -1.195 1.00 96.12 124 CYS A CA 1
ATOM 965 C C . CYS A 1 124 ? 4.647 -2.243 0.067 1.00 96.12 124 CYS A C 1
ATOM 967 O O . CYS A 1 124 ? 4.546 -3.347 0.607 1.00 96.12 124 CYS A O 1
ATOM 969 N N . PRO A 1 125 ? 3.986 -1.159 0.514 1.00 95.88 125 PRO A N 1
ATOM 970 C CA . PRO A 1 125 ? 3.232 -1.139 1.771 1.00 95.88 125 PRO A CA 1
ATOM 971 C C . PRO A 1 125 ? 2.239 -2.299 1.916 1.00 95.88 125 PRO A C 1
ATOM 973 O O . PRO A 1 125 ? 2.242 -2.987 2.927 1.00 95.88 125 PRO A O 1
ATOM 976 N N . VAL A 1 126 ? 1.486 -2.580 0.849 1.00 95.81 126 VAL A N 1
ATOM 977 C CA . VAL A 1 126 ? 0.476 -3.650 0.801 1.00 95.81 126 VAL A CA 1
ATOM 978 C C . VAL A 1 126 ? 1.087 -5.049 0.677 1.00 95.81 126 VAL A C 1
ATOM 980 O O . VAL A 1 126 ? 0.497 -6.010 1.126 1.00 95.81 126 VAL A O 1
ATOM 983 N N . CYS A 1 127 ? 2.261 -5.222 0.060 1.00 94.81 127 CYS A N 1
ATOM 984 C CA . CYS A 1 127 ? 2.878 -6.557 -0.028 1.00 94.81 127 CYS A CA 1
ATOM 985 C C . CYS A 1 127 ? 3.737 -6.900 1.195 1.00 94.81 127 CYS A C 1
ATOM 987 O O . CYS A 1 127 ? 4.079 -8.068 1.397 1.00 94.81 127 CYS A O 1
ATOM 989 N N . ARG A 1 128 ? 4.148 -5.885 1.964 1.00 94.00 128 ARG A N 1
ATOM 990 C CA . ARG A 1 128 ? 4.888 -6.066 3.212 1.00 94.00 128 ARG A CA 1
ATOM 991 C C . ARG A 1 128 ? 4.006 -6.725 4.264 1.00 94.00 128 ARG A C 1
ATOM 993 O O . ARG A 1 128 ? 4.473 -7.647 4.918 1.00 94.00 128 ARG A O 1
ATOM 1000 N N . ASP A 1 129 ? 2.770 -6.264 4.378 1.00 95.00 129 ASP A N 1
ATOM 1001 C CA . ASP A 1 129 ? 1.778 -6.730 5.338 1.00 95.00 129 ASP A CA 1
ATOM 1002 C C . ASP A 1 129 ? 0.778 -7.655 4.638 1.00 95.00 129 ASP A C 1
ATOM 1004 O O . ASP A 1 129 ? 0.182 -7.288 3.633 1.00 95.00 129 ASP A O 1
ATOM 1008 N N . GLU A 1 130 ? 0.647 -8.884 5.118 1.00 92.75 130 GLU A N 1
ATOM 1009 C CA . GLU A 1 130 ? -0.191 -9.901 4.479 1.00 92.75 130 GLU A CA 1
ATOM 1010 C C . GLU A 1 130 ? -1.686 -9.687 4.722 1.00 92.75 130 GLU A C 1
ATOM 1012 O O . GLU A 1 130 ? -2.498 -10.031 3.865 1.00 92.75 130 GLU A O 1
ATOM 1017 N N . TYR A 1 131 ? -2.050 -9.059 5.840 1.00 95.88 131 TYR A N 1
ATOM 1018 C CA . TYR A 1 131 ? -3.445 -8.846 6.220 1.00 95.88 131 TYR A CA 1
ATOM 1019 C C . TYR A 1 131 ? -4.096 -7.687 5.461 1.00 95.88 131 TYR A C 1
ATOM 1021 O O . TYR A 1 131 ? -5.307 -7.486 5.559 1.00 95.88 131 TYR A O 1
ATOM 1029 N N . LEU A 1 132 ? -3.327 -6.936 4.671 1.00 95.94 132 LEU A N 1
ATOM 1030 C CA . LEU A 1 132 ? -3.839 -5.887 3.796 1.00 95.94 132 LEU A CA 1
ATOM 1031 C C . LEU A 1 132 ? -4.247 -6.472 2.443 1.00 95.94 132 LEU A C 1
ATOM 1033 O O . LEU A 1 132 ? -3.472 -6.504 1.484 1.00 95.94 132 LEU A O 1
ATOM 1037 N N . VAL A 1 133 ? -5.499 -6.912 2.359 1.00 95.25 133 VAL A N 1
ATOM 1038 C CA . VAL A 1 133 ? -6.081 -7.472 1.140 1.00 95.25 133 VAL A CA 1
ATOM 1039 C C . VAL A 1 133 ? -6.832 -6.371 0.398 1.00 95.25 133 VAL A C 1
ATOM 1041 O O . VAL A 1 133 ? -7.808 -5.815 0.901 1.00 95.25 133 VAL A O 1
ATOM 1044 N N . LEU A 1 134 ? -6.364 -6.044 -0.810 1.00 93.81 134 LEU A N 1
ATOM 1045 C CA . LEU A 1 134 ? -7.051 -5.108 -1.700 1.00 93.81 134 LEU A CA 1
ATOM 1046 C C . LEU A 1 134 ? -8.257 -5.803 -2.331 1.00 93.81 134 LEU A C 1
ATOM 1048 O O . LEU A 1 134 ? -8.108 -6.556 -3.290 1.00 93.81 134 LEU A O 1
ATOM 1052 N N . ASP A 1 135 ? -9.436 -5.522 -1.793 1.00 95.12 135 ASP A N 1
ATOM 1053 C CA . ASP A 1 135 ? -10.713 -6.024 -2.286 1.00 95.12 135 ASP A CA 1
ATOM 1054 C C . ASP A 1 135 ? -11.749 -4.887 -2.300 1.00 95.12 135 ASP A C 1
ATOM 1056 O O . ASP A 1 135 ? -11.673 -3.958 -1.494 1.00 95.12 135 ASP A O 1
ATOM 1060 N N . HIS A 1 136 ? -12.723 -4.957 -3.208 1.00 95.56 136 HIS A N 1
ATOM 1061 C CA . HIS A 1 136 ? -13.837 -4.016 -3.320 1.00 95.56 136 HIS A CA 1
ATOM 1062 C C . HIS A 1 136 ? -14.694 -3.932 -2.050 1.00 95.56 136 HIS A C 1
ATOM 1064 O O . HIS A 1 136 ? -15.246 -2.871 -1.763 1.00 95.56 136 HIS A O 1
ATOM 1070 N N . GLN A 1 137 ? -14.787 -5.017 -1.274 1.00 96.94 137 GLN A N 1
ATOM 1071 C CA . GLN A 1 137 ? -15.539 -5.026 -0.015 1.00 96.94 137 GLN A CA 1
ATOM 1072 C C . GLN A 1 137 ? -14.835 -4.221 1.090 1.00 96.94 137 GLN A C 1
ATOM 1074 O O . GLN A 1 137 ? -15.492 -3.693 1.988 1.00 96.94 137 GLN A O 1
ATOM 1079 N N . ASN A 1 138 ? -13.506 -4.080 1.024 1.00 96.81 138 ASN A N 1
ATOM 1080 C CA . ASN A 1 138 ? -12.724 -3.359 2.025 1.00 96.81 138 ASN A CA 1
ATOM 1081 C C . ASN A 1 138 ? -12.634 -1.860 1.692 1.00 96.81 138 ASN A C 1
ATOM 1083 O O . ASN A 1 138 ? -11.602 -1.328 1.271 1.00 96.81 138 ASN A O 1
ATOM 1087 N N . VAL A 1 139 ? -13.753 -1.164 1.884 1.00 96.62 139 VAL A N 1
ATOM 1088 C CA . VAL A 1 139 ? -13.884 0.263 1.560 1.00 96.62 139 VAL A CA 1
ATOM 1089 C C . VAL A 1 139 ? -12.943 1.133 2.405 1.00 96.62 139 VAL A C 1
ATOM 1091 O O . VAL A 1 139 ? -12.433 2.140 1.912 1.00 96.62 139 VAL A O 1
ATOM 1094 N N . GLU A 1 140 ? -12.686 0.761 3.660 1.00 96.25 140 GLU A N 1
ATOM 1095 C CA . GLU A 1 140 ? -11.809 1.513 4.568 1.00 96.25 140 GLU A CA 1
ATOM 1096 C C . GLU A 1 140 ? -10.358 1.534 4.089 1.00 96.25 140 GLU A C 1
ATOM 1098 O O . GLU A 1 140 ? -9.723 2.590 4.102 1.00 96.25 140 GLU A O 1
ATOM 1103 N N . LEU A 1 141 ? -9.855 0.404 3.583 1.00 96.88 141 LEU A N 1
ATOM 1104 C CA . LEU A 1 141 ? -8.531 0.345 2.970 1.00 96.88 141 LEU A CA 1
ATOM 1105 C C . LEU A 1 141 ? -8.483 1.134 1.661 1.00 96.88 141 LEU A C 1
ATOM 1107 O O . LEU A 1 141 ? -7.571 1.933 1.448 1.00 96.88 141 LEU A O 1
ATOM 1111 N N . LEU A 1 142 ? -9.468 0.933 0.780 1.00 96.38 142 LEU A N 1
ATOM 1112 C CA . LEU A 1 142 ? -9.484 1.549 -0.550 1.00 96.38 142 LEU A CA 1
ATOM 1113 C C . LEU A 1 142 ? -9.565 3.078 -0.494 1.00 96.38 142 LEU A C 1
ATOM 1115 O O . LEU A 1 142 ? -8.896 3.750 -1.283 1.00 96.38 142 LEU A O 1
ATOM 1119 N N . LYS A 1 143 ? -10.309 3.636 0.469 1.00 96.88 143 LYS A N 1
ATOM 1120 C CA . LYS A 1 143 ? -10.396 5.088 0.704 1.00 96.88 143 LYS A CA 1
ATOM 1121 C C . LYS A 1 143 ? -9.019 5.741 0.867 1.00 96.88 143 LYS A C 1
ATOM 1123 O O . LYS A 1 143 ? -8.827 6.861 0.408 1.00 96.88 143 LYS A O 1
ATOM 1128 N N . GLN A 1 144 ? -8.040 5.038 1.440 1.00 96.56 144 GLN A N 1
ATOM 1129 C CA . GLN A 1 144 ? -6.683 5.561 1.654 1.00 96.56 144 GLN A CA 1
ATOM 1130 C C . GLN A 1 144 ? -5.889 5.767 0.355 1.00 96.56 144 GLN A C 1
ATOM 1132 O O . GLN A 1 144 ? -4.892 6.494 0.340 1.00 96.56 144 GLN A O 1
ATOM 1137 N N . PHE A 1 145 ? -6.294 5.110 -0.735 1.00 96.81 145 PHE A N 1
ATOM 1138 C CA . PHE A 1 145 ? -5.652 5.196 -2.050 1.00 96.81 145 PHE A CA 1
ATOM 1139 C C . PHE A 1 145 ? -6.376 6.157 -2.999 1.00 96.81 145 PHE A C 1
ATOM 1141 O O . PHE A 1 145 ? -6.003 6.270 -4.170 1.00 96.81 145 PHE A O 1
ATOM 1148 N N . VAL A 1 146 ? -7.383 6.875 -2.501 1.00 97.12 146 VAL A N 1
ATOM 1149 C CA . VAL A 1 146 ? -8.147 7.878 -3.240 1.00 97.12 146 VAL A CA 1
ATOM 1150 C C . VAL A 1 146 ? -7.917 9.244 -2.602 1.00 97.12 146 VAL A C 1
ATOM 1152 O O . VAL A 1 146 ? -7.893 9.395 -1.385 1.00 97.12 146 VAL A O 1
ATOM 1155 N N . SER A 1 147 ? -7.718 10.266 -3.430 1.00 96.38 147 SER A N 1
ATOM 1156 C CA . SER A 1 147 ? -7.588 11.639 -2.950 1.00 96.38 147 SER A CA 1
ATOM 1157 C C . SER A 1 147 ? -8.920 12.126 -2.360 1.00 96.38 147 SER A C 1
ATOM 1159 O O . SER A 1 147 ? -9.920 12.110 -3.080 1.00 96.38 147 SER A O 1
ATOM 1161 N N . PRO A 1 148 ? -8.950 12.642 -1.115 1.00 94.75 148 PRO A N 1
ATOM 1162 C CA . PRO A 1 148 ? -10.194 13.090 -0.482 1.00 94.75 148 PRO A CA 1
ATOM 1163 C C . PRO A 1 148 ? -10.809 14.320 -1.164 1.00 94.75 148 PRO A C 1
ATOM 1165 O O . PR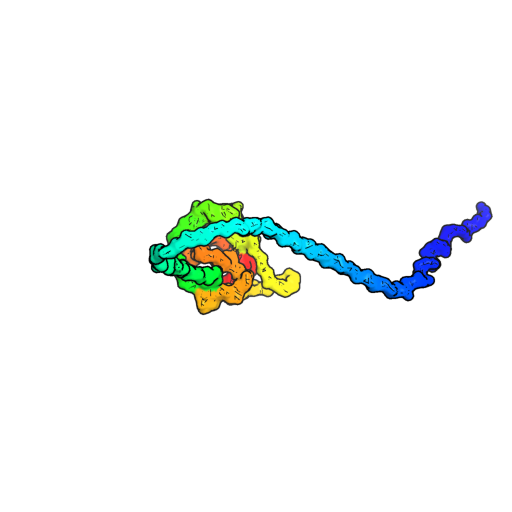O A 1 148 ? -12.016 14.505 -1.113 1.00 94.75 148 PRO A O 1
ATOM 1168 N N . GLN A 1 149 ? -9.990 15.148 -1.819 1.00 95.50 149 GLN A N 1
ATOM 1169 C CA . GLN A 1 149 ? -10.438 16.393 -2.453 1.00 95.50 149 GLN A CA 1
ATOM 1170 C C . GLN A 1 149 ? -10.862 16.193 -3.911 1.00 95.50 149 GLN A C 1
ATOM 1172 O O . GLN A 1 149 ? -11.816 16.801 -4.377 1.00 95.50 149 GLN A O 1
ATOM 1177 N N . THR A 1 150 ? -10.134 15.356 -4.658 1.00 96.81 150 THR A N 1
ATOM 1178 C CA . THR A 1 150 ? -10.371 15.189 -6.105 1.00 96.81 150 THR A CA 1
ATOM 1179 C C . THR A 1 150 ? -11.134 13.919 -6.457 1.00 96.81 150 THR A C 1
ATOM 1181 O O . THR A 1 150 ? -11.557 13.776 -7.601 1.00 96.81 150 THR A O 1
ATOM 1184 N N . GLY A 1 151 ? -11.240 12.961 -5.531 1.00 95.62 151 GLY A N 1
ATOM 1185 C CA . GLY A 1 151 ? -11.805 11.634 -5.793 1.00 95.62 151 GLY A CA 1
ATOM 1186 C C . GLY A 1 151 ? -10.978 10.778 -6.761 1.00 95.62 151 GLY A C 1
ATOM 1187 O O . GLY A 1 151 ? -11.401 9.689 -7.137 1.00 95.62 151 GLY A O 1
ATOM 1188 N N . LYS A 1 152 ? -9.797 11.244 -7.191 1.00 97.31 152 LYS A N 1
ATOM 1189 C CA . LYS A 1 152 ? -8.923 10.508 -8.113 1.00 97.31 152 LYS A CA 1
ATOM 1190 C C . LYS A 1 152 ? -8.087 9.477 -7.361 1.00 97.31 152 LYS A C 1
ATOM 1192 O O . LYS A 1 152 ? -7.606 9.743 -6.258 1.00 97.31 152 LYS A O 1
ATOM 1197 N N . VAL A 1 153 ? -7.859 8.328 -7.994 1.00 96.81 153 VAL A N 1
ATOM 1198 C CA . VAL A 1 153 ? -6.951 7.293 -7.481 1.00 96.81 153 VAL A CA 1
ATOM 1199 C C . VAL A 1 153 ? -5.516 7.819 -7.497 1.00 96.81 153 VAL A C 1
ATOM 1201 O O . VAL A 1 153 ? -5.052 8.379 -8.495 1.00 96.81 153 VAL A O 1
ATOM 1204 N N . LEU A 1 154 ? -4.811 7.642 -6.383 1.00 95.50 154 LEU A N 1
ATOM 1205 C CA . LEU A 1 154 ? -3.425 8.063 -6.239 1.00 95.50 154 LEU A CA 1
ATOM 1206 C C . LEU A 1 154 ? -2.506 7.211 -7.121 1.00 95.50 154 LEU A C 1
ATOM 1208 O O . LEU A 1 154 ? -2.622 5.987 -7.190 1.00 95.50 154 LEU A O 1
ATOM 1212 N N . SER A 1 155 ? -1.552 7.862 -7.784 1.00 94.06 155 SER A N 1
ATOM 1213 C CA . SER A 1 155 ? -0.605 7.167 -8.654 1.00 94.06 155 SER A CA 1
ATOM 1214 C C . SER A 1 155 ? 0.426 6.368 -7.851 1.00 94.06 155 SER A C 1
ATOM 1216 O O . SER A 1 155 ? 0.743 6.678 -6.699 1.00 94.06 155 SER A O 1
ATOM 1218 N N . TYR A 1 156 ? 1.034 5.372 -8.500 1.00 93.38 156 TYR A N 1
ATOM 1219 C CA . TYR A 1 156 ? 2.108 4.564 -7.909 1.00 93.38 156 TYR A CA 1
ATOM 1220 C C . TYR A 1 156 ? 3.334 5.393 -7.497 1.00 93.38 156 TYR A C 1
ATOM 1222 O O . TYR A 1 156 ? 4.127 4.950 -6.669 1.00 93.38 156 TYR A O 1
ATOM 1230 N N . SER A 1 157 ? 3.514 6.582 -8.079 1.00 91.94 157 SER A N 1
ATOM 1231 C CA . SER A 1 157 ? 4.591 7.507 -7.716 1.00 91.94 157 SER A CA 1
ATOM 1232 C C . SER A 1 157 ? 4.400 8.094 -6.316 1.00 91.94 157 SER A C 1
ATOM 1234 O O . SER A 1 157 ? 5.390 8.402 -5.664 1.00 91.94 157 SER A O 1
ATOM 1236 N N . ILE A 1 158 ? 3.148 8.214 -5.860 1.00 93.88 158 ILE A N 1
ATOM 1237 C CA . ILE A 1 158 ? 2.791 8.707 -4.526 1.00 93.88 158 ILE A CA 1
ATOM 1238 C C . ILE A 1 158 ? 2.749 7.537 -3.539 1.00 93.88 158 ILE A C 1
ATOM 1240 O O . ILE A 1 158 ? 3.398 7.572 -2.502 1.00 93.88 158 ILE A O 1
ATOM 1244 N N . THR A 1 159 ? 2.027 6.469 -3.886 1.00 95.81 159 THR A N 1
ATOM 1245 C CA . THR A 1 159 ? 1.751 5.350 -2.966 1.00 95.81 159 THR A CA 1
ATOM 1246 C C . THR A 1 159 ? 2.892 4.334 -2.870 1.00 95.81 159 THR A C 1
ATOM 1248 O O . THR A 1 159 ? 2.953 3.538 -1.936 1.00 95.81 159 THR A O 1
ATOM 1251 N N . GLY A 1 160 ? 3.795 4.295 -3.853 1.00 95.69 160 GLY A N 1
ATOM 1252 C CA . GLY A 1 160 ? 4.915 3.352 -3.885 1.00 95.69 160 GLY A CA 1
ATOM 1253 C C . GLY A 1 160 ? 4.523 1.888 -4.133 1.00 95.69 160 GLY A C 1
ATOM 1254 O O . GLY A 1 160 ? 5.367 0.999 -3.975 1.00 95.69 160 GLY A O 1
ATOM 1255 N N . LEU A 1 161 ? 3.276 1.617 -4.537 1.00 96.31 161 LEU A N 1
ATOM 1256 C CA . LEU A 1 161 ? 2.776 0.267 -4.820 1.00 96.31 161 LEU A CA 1
ATOM 1257 C C . LEU A 1 161 ? 3.444 -0.371 -6.044 1.00 96.31 161 LEU A C 1
ATOM 1259 O O . LEU A 1 161 ? 3.845 0.313 -6.989 1.00 96.31 161 LEU A O 1
ATOM 1263 N N . CYS A 1 162 ? 3.561 -1.703 -6.047 1.00 95.75 162 CYS A N 1
ATOM 1264 C CA . CYS A 1 162 ? 3.906 -2.437 -7.262 1.00 95.75 162 CYS A CA 1
ATOM 1265 C C . CYS A 1 162 ? 2.721 -2.476 -8.237 1.00 95.75 162 CYS A C 1
ATOM 1267 O O . CYS A 1 162 ? 1.574 -2.437 -7.814 1.00 95.75 162 CYS A O 1
ATOM 1269 N N . GLN A 1 163 ? 2.995 -2.614 -9.531 1.00 93.50 163 GLN A N 1
ATOM 1270 C CA . GLN A 1 163 ? 1.981 -2.576 -10.597 1.00 93.50 163 GLN A CA 1
ATOM 1271 C C . GLN A 1 163 ? 1.262 -3.918 -10.817 1.00 93.50 163 GLN A C 1
ATOM 1273 O O . GLN A 1 163 ? 0.839 -4.227 -11.933 1.00 93.50 163 GLN A O 1
ATOM 1278 N N . ARG A 1 164 ? 1.191 -4.758 -9.782 1.00 88.75 164 ARG A N 1
ATOM 1279 C CA . ARG A 1 164 ? 0.488 -6.033 -9.876 1.00 88.75 164 ARG A CA 1
ATOM 1280 C C . ARG A 1 164 ? -1.005 -5.720 -9.932 1.00 88.75 164 ARG A C 1
ATOM 1282 O O . ARG A 1 164 ? -1.480 -4.948 -9.104 1.00 88.75 164 ARG A O 1
ATOM 1289 N N . LYS A 1 165 ? -1.675 -6.292 -10.927 1.00 67.88 165 LYS A N 1
ATOM 1290 C CA . LYS A 1 165 ? -3.133 -6.308 -11.014 1.00 67.88 165 LYS A CA 1
ATOM 1291 C C . LYS A 1 165 ? -3.684 -7.371 -10.081 1.00 67.88 165 LYS A C 1
ATOM 1293 O O . LYS A 1 165 ? -3.021 -8.430 -9.983 1.00 67.88 165 LYS A O 1
#

pLDDT: mean 77.44, std 24.15, range [29.45, 98.06]

InterPro domains:
  IPR001648 Small ribosomal subunit protein bS18 [PF01084] (133-164)
  IPR036870 Small ribosomal subunit protein bS18 superfamily [G3DSA:4.10.640.10] (122-165)
  IPR036870 Small ribosomal subunit protein bS18 superfamily [SSF46911] (115-164)
  IPR040054 Small ribosomal subunit protein mS40 [PTHR13329] (23-165)

Organism: Culex pipiens (NCBI:txid7175)

Solvent-accessible surface area (backbone atoms only — not comparable to full-atom values): 11578 Å² total; per-residue (Å²): 132,88,84,77,96,77,85,86,81,90,85,82,83,86,86,81,85,83,92,76,91,76,89,76,80,81,78,80,82,80,82,79,81,75,83,82,76,85,82,83,87,83,89,87,87,88,80,88,78,89,76,79,74,73,74,72,79,82,75,60,92,48,63,57,69,76,83,72,57,65,68,57,23,52,53,41,66,76,30,68,70,42,43,70,74,44,68,88,49,52,78,35,71,89,58,81,82,91,66,76,78,94,63,72,70,89,64,61,54,61,59,42,64,53,95,42,24,54,75,43,97,79,48,26,54,56,73,64,41,77,60,55,60,94,46,89,86,38,53,77,66,53,53,64,48,34,39,91,87,76,70,44,72,61,52,45,80,74,48,53,38,43,66,60,128

Sequence (165 aa):
MSLLRALGSELFAAYRQGLTSGTLHRSFAVSSLRASTEKEAVEEDPAAEGEAKSAAPVDDPKDRTRVIPVETSIRYLASEAYQQTYQGEPVWKNYRRNHKGLYPPKQTRKTCVRKGKLSTGNPCPVCRDEYLVLDHQNVELLKQFVSPQTGKVLSYSITGLCQRK

Foldseek 3Di:
DDDDPDPDPPPPPPPDDDDDDDPDPPDDDDDPPDDDDDDDDDDDDDDDDDDPPPPDPPPDLFFQQDDDDLVLLLVVCVDPVVCVVQVPHQQQPPADDDDPDDDHDPAAAQAQDDPRGGPDPRAFSQSNDNSNDDDPVNVVNQVSQADPVPRHGHDCVRRVHHNYD